Protein AF-A0A4Q6B6Y2-F1 (afdb_monomer_lite)

Secondary structure (DSSP, 8-state):
--------SEEEEEEETT----HHHHHTT-EEEES-HHHHHHHHHHHHTT-TTTEEEEEEEHHHHGGG-PPEE-GGGGGGTEEEESS-HHHHGGGSSEEEEHHHHHHHHHHTT----SS--TTTHHHHHHH-PPPPHHHHHHHHHHHGGG--

Foldseek 3Di:
DPDPLDDAQKWKAKDFPP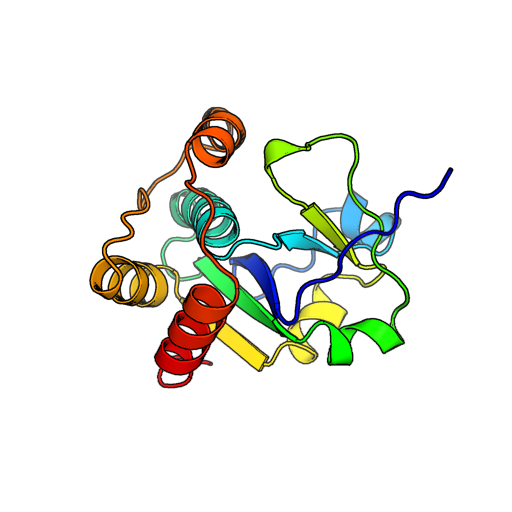CQDDPVCVVQFKDKTAPDHLLNLLSLLQRCVPVVFGIKMFMAGVVLLCVQPAWDQDPPQPLRNITIRNHTPVVVQVRTPAIAHSVVLQVLCVVVVHHHDNHHHPVCSSVVSNVDDDDDSVVVVVSVVVCNVGGD

pLDDT: mean 89.79, std 10.85, range [37.97, 98.19]

Radius of gyration: 14.31 Å; chains: 1; bounding box: 41×33×32 Å

Structure (mmCIF, N/CA/C/O backbone):
data_AF-A0A4Q6B6Y2-F1
#
_entry.id   AF-A0A4Q6B6Y2-F1
#
loop_
_atom_site.group_PDB
_atom_site.id
_atom_site.type_symbol
_atom_site.label_atom_id
_atom_site.label_alt_id
_atom_site.label_comp_id
_atom_site.label_asym_id
_atom_site.label_entity_id
_atom_site.label_seq_id
_atom_site.pdbx_PDB_ins_code
_atom_site.Cartn_x
_atom_site.Cartn_y
_atom_site.Cartn_z
_atom_site.occupancy
_atom_site.B_iso_or_equiv
_atom_site.auth_seq_id
_atom_site.auth_comp_id
_atom_site.auth_asym_id
_atom_site.auth_atom_id
_atom_site.pdbx_PDB_model_num
ATOM 1 N N . MET A 1 1 ? 27.689 -1.611 6.019 1.00 37.97 1 MET A N 1
ATOM 2 C CA . MET A 1 1 ? 26.883 -2.633 6.721 1.00 37.97 1 MET A CA 1
ATOM 3 C C . MET A 1 1 ? 25.461 -2.578 6.186 1.00 37.97 1 MET A C 1
ATOM 5 O O . MET A 1 1 ? 24.788 -1.565 6.364 1.00 37.97 1 MET A O 1
ATOM 9 N N . ALA A 1 2 ? 25.037 -3.598 5.441 1.00 41.78 2 ALA A N 1
ATOM 10 C CA . ALA A 1 2 ? 23.646 -3.734 5.028 1.00 41.78 2 ALA A CA 1
ATOM 11 C C . ALA A 1 2 ? 22.847 -4.134 6.274 1.00 41.78 2 ALA A C 1
ATOM 13 O O . ALA A 1 2 ? 22.882 -5.288 6.684 1.00 41.78 2 ALA A O 1
ATOM 14 N N . GLY A 1 3 ? 22.223 -3.161 6.943 1.00 47.94 3 GLY A N 1
ATOM 15 C CA . GLY A 1 3 ? 21.283 -3.467 8.019 1.00 47.94 3 GLY A CA 1
ATOM 16 C C . GLY A 1 3 ? 20.217 -4.407 7.466 1.00 47.94 3 GLY A C 1
ATOM 17 O O . GLY A 1 3 ? 19.695 -4.142 6.383 1.00 47.94 3 GLY A O 1
ATOM 18 N N . ASN A 1 4 ? 19.947 -5.510 8.167 1.00 58.72 4 ASN A N 1
ATOM 19 C CA . ASN A 1 4 ? 18.929 -6.480 7.773 1.00 58.72 4 ASN A CA 1
ATOM 20 C C . ASN A 1 4 ? 17.597 -5.751 7.571 1.00 58.72 4 ASN A C 1
ATOM 22 O O . ASN A 1 4 ? 16.929 -5.352 8.526 1.00 58.72 4 ASN A O 1
ATOM 26 N N . LEU A 1 5 ? 17.234 -5.529 6.310 1.00 71.06 5 LEU A N 1
ATOM 27 C CA . LEU A 1 5 ? 15.961 -4.943 5.938 1.00 71.06 5 LEU A CA 1
ATOM 28 C C . LEU A 1 5 ? 14.877 -5.946 6.337 1.00 71.06 5 LEU A C 1
ATOM 30 O O . LEU A 1 5 ? 14.704 -6.953 5.659 1.00 71.06 5 LEU A O 1
ATOM 34 N N . LYS A 1 6 ? 14.158 -5.692 7.438 1.00 81.88 6 LYS A N 1
ATOM 35 C CA . LYS A 1 6 ? 12.992 -6.510 7.796 1.00 81.88 6 LYS A CA 1
ATOM 36 C C . LYS A 1 6 ? 11.916 -6.297 6.726 1.00 81.88 6 LYS A C 1
ATOM 38 O O . LYS A 1 6 ? 11.412 -5.174 6.568 1.00 81.88 6 LYS A O 1
ATOM 43 N N . ILE A 1 7 ? 11.635 -7.355 5.970 1.00 87.69 7 ILE A N 1
ATOM 44 C CA . ILE A 1 7 ? 10.577 -7.417 4.960 1.00 87.69 7 ILE A CA 1
ATOM 45 C C . ILE A 1 7 ? 9.315 -7.936 5.673 1.00 87.69 7 ILE A C 1
ATOM 47 O O . ILE A 1 7 ? 9.394 -8.997 6.291 1.00 87.69 7 ILE A O 1
ATOM 51 N N . PRO A 1 8 ? 8.197 -7.187 5.673 1.00 91.50 8 PRO A N 1
ATOM 52 C CA . PRO A 1 8 ? 6.943 -7.636 6.286 1.00 91.50 8 PRO A CA 1
ATOM 53 C C . PRO A 1 8 ? 6.275 -8.744 5.456 1.00 91.50 8 PRO A C 1
ATOM 55 O O . PRO A 1 8 ? 6.645 -8.956 4.305 1.00 91.50 8 PRO A O 1
ATOM 58 N N . LYS A 1 9 ? 5.256 -9.416 6.007 1.00 95.00 9 LYS A N 1
ATOM 59 C CA . LYS A 1 9 ? 4.423 -10.385 5.266 1.00 95.00 9 LYS A CA 1
ATOM 60 C C . LYS A 1 9 ? 3.672 -9.726 4.102 1.00 95.00 9 LYS A C 1
ATOM 62 O O . LYS A 1 9 ? 3.674 -10.252 2.995 1.00 95.00 9 LYS A O 1
ATOM 67 N N . TYR A 1 10 ? 3.117 -8.536 4.339 1.00 96.00 10 TYR A N 1
ATOM 68 C CA . TYR A 1 10 ? 2.369 -7.762 3.350 1.00 96.00 10 TYR A CA 1
ATOM 69 C C . TYR A 1 10 ? 3.032 -6.419 3.049 1.00 96.00 10 TYR A C 1
ATOM 71 O O . TYR A 1 10 ? 3.592 -5.768 3.935 1.00 96.00 10 TYR A O 1
ATOM 79 N N . VAL A 1 11 ? 2.918 -5.983 1.799 1.00 95.75 11 VAL A N 1
ATOM 80 C CA . VAL A 1 11 ? 3.225 -4.618 1.359 1.00 95.75 11 VAL A CA 1
ATOM 81 C C . VAL A 1 11 ? 2.031 -4.026 0.628 1.00 95.75 11 VAL A C 1
ATOM 83 O O . VAL A 1 11 ? 1.205 -4.739 0.059 1.00 95.75 11 VAL A O 1
ATOM 86 N N . PHE A 1 12 ? 1.961 -2.700 0.642 1.00 96.62 12 PHE A N 1
ATOM 87 C CA . PHE A 1 12 ? 0.797 -1.956 0.187 1.00 96.62 12 PHE A CA 1
ATOM 88 C C . PHE A 1 12 ? 1.201 -0.877 -0.806 1.00 96.62 12 PHE A C 1
ATOM 90 O O . PHE A 1 12 ? 2.219 -0.207 -0.618 1.00 96.62 12 PHE A O 1
ATOM 97 N N . ARG A 1 13 ? 0.391 -0.637 -1.833 1.00 96.06 13 ARG A N 1
ATOM 98 C CA . ARG A 1 13 ? 0.609 0.487 -2.753 1.00 96.06 13 ARG A CA 1
ATOM 99 C C . ARG A 1 13 ? -0.677 1.264 -2.976 1.00 96.06 13 ARG A C 1
ATOM 101 O O . ARG A 1 13 ? -1.582 0.767 -3.634 1.00 96.06 13 ARG A O 1
ATOM 108 N N . GLY A 1 14 ? -0.712 2.498 -2.481 1.00 96.19 14 GLY A N 1
ATOM 109 C CA . GLY A 1 14 ? -1.767 3.457 -2.799 1.00 96.19 14 GLY A CA 1
ATOM 110 C C . GLY A 1 14 ? -1.524 4.124 -4.141 1.00 96.19 14 GLY A C 1
ATOM 111 O O . GLY A 1 14 ? -0.434 4.646 -4.379 1.00 96.19 14 GLY A O 1
ATOM 112 N N . THR A 1 15 ? -2.506 4.057 -5.032 1.00 96.12 15 THR A N 1
ATOM 113 C CA . THR A 1 15 ? -2.416 4.585 -6.400 1.00 96.12 15 THR A CA 1
ATOM 114 C C . THR A 1 15 ? -3.810 4.600 -7.045 1.00 96.12 15 THR A C 1
ATOM 116 O O . THR A 1 15 ? -4.811 4.582 -6.332 1.00 96.12 15 THR A O 1
ATOM 119 N N . THR A 1 16 ? -3.890 4.630 -8.375 1.00 96.69 16 THR A N 1
ATOM 120 C CA . THR A 1 16 ? -5.131 4.441 -9.133 1.00 96.69 16 THR A CA 1
ATOM 121 C C . THR A 1 16 ? -5.131 3.125 -9.905 1.00 96.69 16 THR A C 1
ATOM 123 O O . THR A 1 16 ? -4.072 2.567 -10.213 1.00 96.69 16 THR A O 1
ATOM 126 N N . ILE A 1 17 ? -6.319 2.635 -10.256 1.00 95.56 17 ILE A N 1
ATOM 127 C CA . ILE A 1 17 ? -6.481 1.499 -11.175 1.00 95.56 17 ILE A CA 1
ATOM 128 C C . ILE A 1 17 ? -5.761 1.798 -12.498 1.00 95.56 17 ILE A C 1
ATOM 130 O O . ILE A 1 17 ? -5.814 2.919 -13.002 1.00 95.56 17 ILE A O 1
ATOM 134 N N . GLY A 1 18 ? -5.051 0.803 -13.038 1.00 89.75 18 GLY A N 1
ATOM 135 C CA . GLY A 1 18 ? -4.371 0.906 -14.334 1.00 89.75 18 GLY A CA 1
ATOM 136 C C . GLY A 1 18 ? -3.153 1.838 -14.373 1.00 89.75 18 GLY A C 1
ATOM 137 O O . GLY A 1 18 ? -2.669 2.149 -15.456 1.00 89.75 18 GLY A O 1
ATOM 138 N N . TYR A 1 19 ? -2.638 2.312 -13.232 1.00 92.50 19 TYR A N 1
ATOM 139 C CA . TYR A 1 19 ? -1.482 3.211 -13.230 1.00 92.50 19 TYR A CA 1
ATOM 140 C C . TYR A 1 19 ? -0.183 2.507 -13.656 1.00 92.50 19 TYR A C 1
ATOM 142 O O . TYR A 1 19 ? 0.500 1.879 -12.857 1.00 92.50 19 TYR A O 1
ATOM 150 N N . GLU A 1 20 ? 0.230 2.700 -14.902 1.00 91.06 20 GLU A N 1
ATOM 151 C CA . GLU A 1 20 ? 1.423 2.073 -15.498 1.00 91.06 20 GLU A CA 1
ATOM 152 C C . GLU A 1 20 ? 2.766 2.484 -14.867 1.00 91.06 20 GLU A C 1
ATOM 154 O O . GLU A 1 20 ? 3.804 1.850 -15.073 1.00 91.06 20 GLU A O 1
ATOM 159 N N . GLY A 1 21 ? 2.775 3.562 -14.084 1.00 87.25 21 GLY A N 1
ATOM 160 C CA . GLY A 1 21 ? 3.994 4.140 -13.537 1.00 87.25 21 GLY A CA 1
ATOM 161 C C . GLY A 1 21 ? 4.475 5.384 -14.259 1.00 87.25 21 GLY A C 1
ATOM 162 O O . GLY A 1 21 ? 4.288 5.578 -15.457 1.00 87.25 21 GLY A O 1
ATOM 163 N N . GLY A 1 22 ? 5.168 6.235 -13.508 1.00 87.88 22 GLY A N 1
ATOM 164 C CA . GLY A 1 22 ? 5.832 7.403 -14.074 1.00 87.88 22 GLY A CA 1
ATOM 165 C C . GLY A 1 22 ? 7.060 7.003 -14.895 1.00 87.88 22 GLY A C 1
ATOM 166 O O . GLY A 1 22 ? 7.605 5.909 -14.737 1.00 87.88 22 GLY A O 1
ATOM 167 N N . ASN A 1 23 ? 7.568 7.926 -15.716 1.00 90.44 23 ASN A N 1
ATOM 168 C CA . ASN A 1 23 ? 8.748 7.685 -16.560 1.00 90.44 23 ASN A CA 1
ATOM 169 C C . ASN A 1 23 ? 9.946 7.126 -15.780 1.00 90.44 23 ASN A C 1
ATOM 171 O O . ASN A 1 23 ? 10.603 6.204 -16.249 1.00 90.44 23 ASN A O 1
ATOM 175 N N . THR A 1 24 ? 10.197 7.624 -14.568 1.00 88.06 24 THR A N 1
ATOM 176 C CA . THR A 1 24 ? 11.269 7.129 -13.693 1.00 88.06 24 THR A CA 1
ATOM 177 C C . THR A 1 24 ? 11.041 5.672 -13.275 1.00 88.06 24 THR A C 1
ATOM 179 O O . THR A 1 24 ? 11.958 4.864 -13.365 1.00 88.06 24 THR A O 1
ATOM 182 N N . GLN A 1 25 ? 9.820 5.306 -12.878 1.00 89.00 25 GLN A N 1
ATOM 183 C CA . GLN A 1 25 ? 9.477 3.935 -12.470 1.00 89.00 25 GLN A CA 1
ATOM 184 C C . GLN A 1 25 ? 9.632 2.946 -13.623 1.00 89.00 25 GLN A C 1
ATOM 186 O O . GLN A 1 25 ? 10.214 1.880 -13.438 1.00 89.00 25 GLN A O 1
ATOM 191 N N . ARG A 1 26 ? 9.188 3.330 -14.825 1.00 89.62 26 ARG A N 1
ATOM 192 C CA . ARG A 1 26 ? 9.350 2.512 -16.034 1.00 89.62 26 ARG A CA 1
ATOM 193 C C . ARG A 1 26 ? 10.815 2.402 -16.459 1.00 89.62 26 ARG A C 1
ATOM 195 O O . ARG A 1 26 ? 11.294 1.302 -16.717 1.00 89.62 26 ARG A O 1
ATOM 202 N N . LYS A 1 27 ? 11.558 3.515 -16.452 1.00 90.75 27 LYS A N 1
ATOM 203 C CA . LYS A 1 27 ? 12.984 3.556 -16.822 1.00 90.75 27 LYS A CA 1
ATOM 204 C C . LYS A 1 27 ? 13.852 2.701 -15.899 1.00 90.75 27 LYS A C 1
ATOM 206 O O . LYS A 1 27 ? 14.712 1.971 -16.379 1.00 90.75 27 LYS A O 1
ATOM 211 N N . TYR A 1 28 ? 13.635 2.800 -14.590 1.00 89.38 28 TYR A N 1
ATOM 212 C CA . TYR A 1 28 ? 14.429 2.093 -13.580 1.00 89.38 28 TYR A CA 1
ATOM 213 C C . TYR A 1 28 ? 13.781 0.791 -13.098 1.00 89.38 28 TYR A C 1
ATOM 215 O O . TYR A 1 28 ? 14.295 0.172 -12.173 1.00 89.38 28 TYR A O 1
ATOM 223 N N . LYS A 1 29 ? 12.675 0.377 -13.727 1.00 92.31 29 LYS A N 1
ATOM 224 C CA . LYS A 1 29 ? 11.946 -0.868 -13.457 1.00 92.31 29 LYS A CA 1
ATOM 225 C C . LYS A 1 29 ? 11.691 -1.105 -11.970 1.00 92.31 29 LYS A C 1
ATOM 227 O O . LYS A 1 29 ? 12.097 -2.126 -11.424 1.00 92.31 29 LYS A O 1
ATOM 232 N N . TYR A 1 30 ? 11.038 -0.147 -11.314 1.00 92.56 30 TYR A N 1
ATOM 233 C CA . TYR A 1 30 ? 10.712 -0.287 -9.897 1.00 92.56 30 TYR A CA 1
ATOM 234 C C . TYR A 1 30 ? 9.298 0.154 -9.534 1.00 92.56 30 TYR A C 1
ATOM 236 O O . TYR A 1 30 ? 8.697 1.032 -10.160 1.00 92.56 30 TYR A O 1
ATOM 244 N N . THR A 1 31 ? 8.814 -0.430 -8.442 1.00 94.06 31 THR A N 1
ATOM 245 C CA . THR A 1 31 ? 7.514 -0.167 -7.839 1.00 94.06 31 THR A CA 1
ATOM 246 C C . THR A 1 31 ? 7.698 0.187 -6.366 1.00 94.06 31 THR A C 1
ATOM 248 O O . THR A 1 31 ? 8.124 -0.669 -5.587 1.00 94.06 31 THR A O 1
ATOM 251 N N . PRO A 1 32 ? 7.380 1.429 -5.955 1.00 92.94 32 PRO A N 1
ATOM 252 C CA . PRO A 1 32 ? 7.361 1.793 -4.549 1.00 92.94 32 PRO A CA 1
ATOM 253 C C . PRO A 1 32 ? 6.131 1.197 -3.864 1.00 92.94 32 PRO A C 1
ATOM 255 O O . PRO A 1 32 ? 5.015 1.233 -4.388 1.00 92.94 32 PRO A O 1
ATOM 258 N N . THR A 1 33 ? 6.352 0.667 -2.671 1.00 94.19 33 THR A N 1
ATOM 259 C CA . THR A 1 33 ? 5.324 0.126 -1.782 1.00 94.19 33 THR A CA 1
ATOM 260 C C . THR A 1 33 ? 5.594 0.611 -0.369 1.00 94.19 33 THR A C 1
ATOM 262 O O . THR A 1 33 ? 6.737 0.890 -0.022 1.00 94.19 33 THR A O 1
ATOM 265 N N . SER A 1 34 ? 4.570 0.694 0.466 1.00 93.56 34 SER A N 1
ATOM 266 C CA . SER A 1 34 ? 4.716 0.935 1.894 1.00 93.56 34 SER A CA 1
ATOM 267 C C . SER A 1 34 ? 4.590 -0.371 2.669 1.00 93.56 34 SER A C 1
ATOM 269 O O . SER A 1 34 ? 3.809 -1.254 2.314 1.00 93.56 34 SER A O 1
ATOM 271 N N . LYS A 1 35 ? 5.312 -0.462 3.785 1.00 91.56 35 LYS A N 1
ATOM 272 C CA . LYS A 1 35 ? 5.097 -1.502 4.802 1.00 91.56 35 LYS A CA 1
ATOM 273 C C . LYS A 1 35 ? 3.829 -1.268 5.631 1.00 91.56 35 LYS A C 1
ATOM 275 O O . LYS A 1 35 ? 3.467 -2.120 6.433 1.00 91.56 35 LYS A O 1
ATOM 280 N N . HIS A 1 36 ? 3.186 -0.107 5.480 1.00 92.25 36 HIS A N 1
ATOM 281 C CA . HIS A 1 36 ? 2.105 0.337 6.349 1.00 92.25 36 HIS A CA 1
ATOM 282 C C . HIS A 1 36 ? 0.853 0.701 5.548 1.00 92.25 36 HIS A C 1
ATOM 284 O O . HIS A 1 36 ? 0.858 1.651 4.761 1.00 92.25 36 HIS A O 1
ATOM 290 N N . ILE A 1 37 ? -0.252 0.001 5.808 1.00 95.38 37 ILE A N 1
ATOM 291 C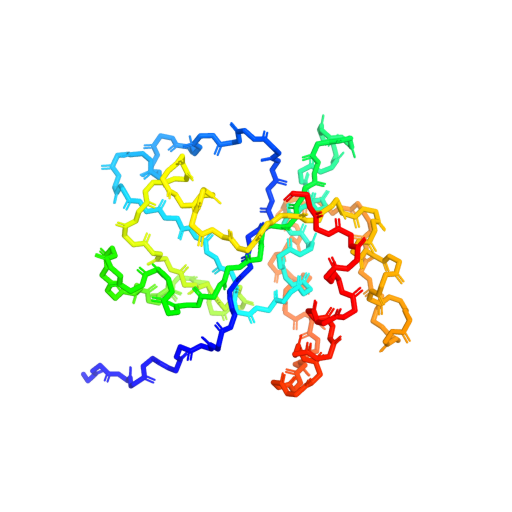 CA . ILE A 1 37 ? -1.497 0.170 5.048 1.00 95.38 37 ILE A CA 1
ATOM 292 C C . ILE A 1 37 ? -2.065 1.594 5.131 1.00 95.38 37 ILE A C 1
ATOM 294 O O . ILE A 1 37 ? -2.470 2.148 4.117 1.00 95.38 37 ILE A O 1
ATOM 298 N N . VAL A 1 38 ? -1.990 2.250 6.296 1.00 95.56 38 VAL A N 1
ATOM 299 C CA . VAL A 1 38 ? -2.415 3.660 6.440 1.00 95.56 38 VAL A CA 1
ATOM 300 C C . VAL A 1 38 ? -1.595 4.605 5.565 1.00 95.56 38 VAL A C 1
ATOM 302 O O . VAL A 1 38 ? -2.144 5.534 4.986 1.00 95.56 38 VAL A O 1
ATOM 305 N N . LYS A 1 39 ? -0.284 4.375 5.426 1.00 94.19 39 LYS A N 1
ATOM 306 C CA . LYS A 1 39 ? 0.557 5.235 4.585 1.00 94.19 39 LYS A CA 1
ATOM 307 C C . LYS A 1 39 ? 0.196 5.041 3.122 1.00 94.19 39 LYS A C 1
ATOM 309 O O . LYS A 1 39 ? 0.024 6.022 2.413 1.00 94.19 39 LYS A O 1
ATOM 314 N N . ALA A 1 40 ? -0.018 3.796 2.695 1.00 95.50 40 ALA A N 1
ATOM 315 C CA . ALA A 1 40 ? -0.573 3.521 1.375 1.00 95.50 40 ALA A CA 1
ATOM 316 C C . ALA A 1 40 ? -1.947 4.189 1.172 1.00 95.50 40 ALA A C 1
ATOM 318 O O . ALA A 1 40 ? -2.167 4.787 0.124 1.00 95.50 40 ALA A O 1
ATOM 319 N N . ALA A 1 41 ? -2.829 4.189 2.175 1.00 96.38 41 ALA A N 1
ATOM 320 C CA . ALA A 1 41 ? -4.107 4.897 2.103 1.00 96.38 41 ALA A CA 1
ATOM 321 C C . ALA A 1 41 ? -3.929 6.412 1.887 1.00 96.38 41 ALA A C 1
ATOM 323 O O . ALA A 1 41 ? -4.640 6.979 1.065 1.00 96.38 41 ALA A O 1
ATOM 324 N N . LEU A 1 42 ? -2.939 7.053 2.524 1.00 95.25 42 LEU A N 1
ATOM 325 C CA . LEU A 1 42 ? -2.619 8.470 2.280 1.00 95.25 42 LEU A CA 1
ATOM 326 C C . LEU A 1 42 ? -2.204 8.728 0.820 1.00 95.25 42 LEU A C 1
ATOM 328 O O . LEU A 1 42 ? -2.644 9.706 0.222 1.00 95.25 42 LEU A O 1
ATOM 332 N N . PHE A 1 43 ? -1.403 7.842 0.217 1.00 93.94 43 PHE A N 1
ATOM 333 C CA . PHE A 1 43 ? -1.044 7.949 -1.207 1.00 93.94 43 PHE A CA 1
ATOM 334 C C . PHE A 1 43 ? -2.247 7.747 -2.138 1.00 93.94 43 PHE A C 1
ATOM 336 O O . PHE A 1 43 ? -2.364 8.428 -3.157 1.00 93.94 43 PHE A O 1
ATOM 343 N N . ALA A 1 44 ? -3.163 6.839 -1.794 1.00 95.88 44 ALA A N 1
ATOM 344 C CA . ALA A 1 44 ? -4.417 6.678 -2.528 1.00 95.88 44 ALA A CA 1
ATOM 345 C C . ALA A 1 44 ? -5.347 7.898 -2.357 1.00 95.88 44 ALA A C 1
ATOM 347 O O . ALA A 1 44 ? -6.018 8.289 -3.313 1.00 95.88 44 ALA A O 1
ATOM 348 N N . ALA A 1 45 ? -5.357 8.531 -1.180 1.00 95.31 45 ALA A N 1
ATOM 349 C CA . ALA A 1 45 ? -6.111 9.755 -0.908 1.00 95.31 45 ALA A CA 1
ATOM 350 C C . ALA A 1 45 ? -5.589 10.952 -1.717 1.00 95.31 45 ALA A C 1
ATOM 352 O O . ALA A 1 45 ? -6.388 11.698 -2.276 1.00 95.31 45 ALA A O 1
ATOM 353 N N . ASP A 1 46 ? -4.270 11.085 -1.886 1.00 94.38 46 ASP A N 1
ATOM 354 C CA . ASP A 1 46 ? -3.690 12.079 -2.806 1.00 94.38 46 ASP A CA 1
ATOM 355 C C . ASP A 1 46 ? -4.166 11.864 -4.252 1.00 94.38 46 ASP A C 1
ATOM 357 O O . ASP A 1 46 ? -4.571 12.804 -4.940 1.00 94.38 46 ASP A O 1
ATOM 361 N N . CYS A 1 47 ? -4.224 10.604 -4.695 1.00 93.38 47 CYS A N 1
ATOM 362 C CA . CYS A 1 47 ? -4.767 10.262 -6.009 1.00 93.38 47 CYS A CA 1
ATOM 363 C C . CYS A 1 47 ? -6.268 10.586 -6.130 1.00 93.38 47 CYS A C 1
ATOM 365 O O . CYS A 1 47 ? -6.731 10.933 -7.221 1.00 93.38 47 CYS A O 1
ATOM 367 N N . ALA A 1 48 ? -7.022 10.506 -5.026 1.00 94.00 48 ALA A N 1
ATOM 368 C CA . ALA A 1 48 ? -8.476 10.681 -5.020 1.00 94.00 48 ALA A CA 1
ATOM 369 C C . ALA A 1 48 ? -8.893 12.118 -5.349 1.00 94.00 48 ALA A C 1
ATOM 371 O O . ALA A 1 48 ? -9.973 12.320 -5.899 1.00 94.00 48 ALA A O 1
ATOM 372 N N . ASN A 1 49 ? -8.012 13.099 -5.118 1.00 90.31 49 ASN A N 1
ATOM 373 C CA . ASN A 1 49 ? -8.239 14.486 -5.530 1.00 90.31 49 ASN A CA 1
ATOM 374 C C . ASN A 1 49 ? -8.448 14.623 -7.047 1.00 90.31 49 ASN A C 1
ATOM 376 O O . ASN A 1 49 ? -9.171 15.509 -7.496 1.00 90.31 49 ASN A O 1
ATOM 380 N N . LYS A 1 50 ? -7.799 13.760 -7.842 1.00 90.62 50 LYS A N 1
ATOM 381 C CA . LYS A 1 50 ? -7.883 13.775 -9.310 1.00 90.62 50 LYS A CA 1
ATOM 382 C C . LYS A 1 50 ? -8.743 12.642 -9.867 1.00 90.62 50 LYS A C 1
ATOM 384 O O . LYS A 1 50 ? -9.402 12.829 -10.886 1.00 90.62 50 LYS A O 1
ATOM 389 N N . TYR A 1 51 ? -8.738 11.481 -9.215 1.00 92.94 51 TYR A N 1
ATOM 390 C CA . TYR A 1 51 ? -9.401 10.265 -9.689 1.00 92.94 51 TYR A CA 1
ATOM 391 C C . TYR A 1 51 ? -10.226 9.604 -8.569 1.00 92.94 51 TYR A C 1
ATOM 393 O O . TYR A 1 51 ? -9.909 8.498 -8.127 1.00 92.94 51 TYR A O 1
ATOM 401 N N . PRO A 1 52 ? -11.304 10.255 -8.101 1.00 88.12 52 PRO A N 1
ATOM 402 C CA . PRO A 1 52 ? -12.008 9.880 -6.870 1.00 88.12 52 PRO A CA 1
ATOM 403 C C . PRO A 1 52 ? -12.588 8.458 -6.884 1.00 88.12 52 PRO A C 1
ATOM 405 O O . PRO A 1 52 ? -12.674 7.817 -5.842 1.00 88.12 52 PRO A O 1
ATOM 408 N N . THR A 1 53 ? -12.958 7.941 -8.058 1.00 91.19 53 THR A N 1
ATOM 409 C CA . THR A 1 53 ? -13.543 6.599 -8.228 1.00 91.19 53 THR A CA 1
ATOM 410 C C . THR A 1 53 ? -12.521 5.526 -8.598 1.00 91.19 53 THR A C 1
ATOM 412 O O . THR A 1 53 ? -12.878 4.356 -8.693 1.00 91.19 53 THR A O 1
ATOM 415 N N . GLN A 1 54 ? -11.257 5.900 -8.819 1.00 95.19 54 GLN A N 1
ATOM 416 C CA . GLN A 1 54 ? -10.208 4.972 -9.253 1.00 95.19 54 GLN A CA 1
ATOM 417 C C . GLN A 1 54 ? -9.098 4.804 -8.216 1.00 95.19 54 GLN A C 1
ATOM 419 O O . GLN A 1 54 ? -8.210 3.982 -8.427 1.00 95.19 54 GLN A O 1
ATOM 424 N N . SER A 1 55 ? -9.121 5.565 -7.119 1.00 96.56 55 SER A N 1
ATOM 425 C CA . SER A 1 55 ? -8.146 5.442 -6.037 1.00 96.56 55 SER A CA 1
ATOM 426 C C . SER A 1 55 ? -8.285 4.125 -5.290 1.00 96.56 55 SER A C 1
ATOM 428 O O . SER A 1 55 ? -9.338 3.808 -4.731 1.00 96.56 55 SER A O 1
ATOM 430 N N . VAL A 1 56 ? -7.184 3.386 -5.244 1.00 97.88 56 VAL A N 1
ATOM 431 C CA . VAL A 1 56 ? -7.113 2.033 -4.700 1.00 97.88 56 VAL A CA 1
ATOM 432 C C . VAL A 1 56 ? -5.842 1.831 -3.890 1.00 97.88 56 VAL A C 1
ATOM 434 O O . VAL A 1 56 ? -4.839 2.532 -4.065 1.00 97.88 56 VAL A O 1
ATOM 437 N N . VAL A 1 57 ? -5.872 0.823 -3.026 1.00 98.12 57 VAL A N 1
ATOM 438 C CA . VAL A 1 57 ? -4.680 0.265 -2.393 1.00 98.12 57 VAL A CA 1
ATOM 439 C C . VAL A 1 57 ? -4.535 -1.185 -2.831 1.00 98.12 57 VAL A C 1
ATOM 441 O O . VAL A 1 57 ? -5.388 -2.016 -2.533 1.00 98.12 57 VAL A O 1
ATOM 444 N N . TYR A 1 58 ? -3.438 -1.482 -3.526 1.00 98.19 58 TYR A N 1
ATOM 445 C CA . TYR A 1 58 ? -3.043 -2.855 -3.833 1.00 98.19 58 TYR A CA 1
ATOM 446 C C . TYR A 1 58 ? -2.425 -3.504 -2.598 1.00 98.19 58 TYR A C 1
ATOM 448 O O . TYR A 1 58 ? -1.618 -2.866 -1.908 1.00 98.19 58 TYR A O 1
ATOM 456 N N . ILE A 1 59 ? -2.785 -4.764 -2.356 1.00 97.81 59 ILE A N 1
ATOM 457 C CA . ILE A 1 59 ? -2.311 -5.577 -1.232 1.00 97.81 59 ILE A CA 1
ATOM 458 C C . ILE A 1 59 ? -1.564 -6.774 -1.799 1.00 97.81 59 ILE A C 1
ATOM 460 O O . ILE A 1 59 ? -2.127 -7.552 -2.567 1.00 97.81 59 ILE 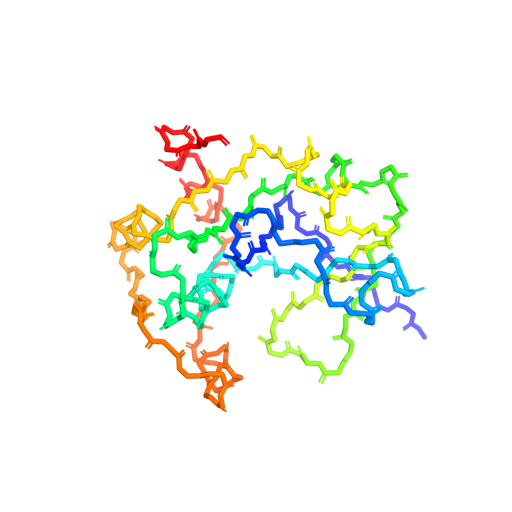A O 1
ATOM 464 N N . CYS A 1 60 ? -0.295 -6.925 -1.438 1.00 96.81 60 CYS A N 1
ATOM 465 C CA . CYS A 1 60 ? 0.555 -7.954 -2.027 1.00 96.81 60 CYS A CA 1
ATOM 466 C C . CYS A 1 60 ? 1.323 -8.675 -0.921 1.00 96.81 60 CYS A C 1
ATOM 468 O O . CYS A 1 60 ? 1.886 -8.041 -0.020 1.00 96.81 60 CYS A O 1
ATOM 470 N N . GLU A 1 61 ? 1.358 -10.001 -0.996 1.00 96.19 61 GLU A N 1
ATOM 471 C CA . GLU A 1 61 ? 2.250 -10.803 -0.168 1.00 96.19 61 GLU A CA 1
ATOM 472 C C . GLU A 1 61 ? 3.680 -10.615 -0.649 1.00 96.19 61 GLU A C 1
ATOM 474 O O . GLU A 1 61 ? 3.984 -10.714 -1.835 1.00 96.19 61 GLU A O 1
ATOM 479 N N . THR A 1 62 ? 4.606 -10.362 0.265 1.00 94.88 62 THR A N 1
ATOM 480 C CA . THR A 1 62 ? 6.003 -10.165 -0.136 1.00 94.88 62 THR A CA 1
ATOM 481 C C . THR A 1 62 ? 6.619 -11.429 -0.718 1.00 94.88 62 THR A C 1
ATOM 483 O O . THR A 1 62 ? 7.514 -11.323 -1.554 1.00 94.88 62 THR A O 1
ATOM 486 N N . ALA A 1 63 ? 6.108 -12.605 -0.337 1.00 94.38 63 ALA A N 1
ATOM 487 C CA . ALA A 1 63 ? 6.505 -13.897 -0.881 1.00 94.38 63 ALA A CA 1
ATOM 488 C C . ALA A 1 63 ? 6.311 -13.976 -2.407 1.00 94.38 63 ALA A C 1
ATOM 490 O O . ALA A 1 63 ? 7.238 -14.402 -3.100 1.00 94.38 63 ALA A O 1
ATOM 491 N N . THR A 1 64 ? 5.182 -13.493 -2.945 1.00 93.69 64 THR A N 1
ATOM 492 C CA . THR A 1 64 ? 4.895 -13.534 -4.395 1.00 93.69 64 THR A CA 1
ATOM 493 C C . THR A 1 64 ? 5.812 -12.604 -5.188 1.00 93.69 64 THR A C 1
ATOM 495 O O . THR A 1 64 ? 6.158 -12.883 -6.335 1.00 93.69 64 THR A O 1
ATOM 498 N N . LEU A 1 65 ? 6.280 -11.530 -4.551 1.00 93.25 65 LEU A N 1
ATOM 499 C CA . LEU A 1 65 ? 7.144 -10.525 -5.164 1.00 93.25 65 LEU A CA 1
ATOM 500 C C . LEU A 1 65 ? 8.630 -10.908 -5.162 1.00 93.25 65 LEU A C 1
ATOM 502 O O . LEU A 1 65 ? 9.419 -10.307 -5.894 1.00 93.25 65 LEU A O 1
ATOM 506 N N . THR A 1 66 ? 9.037 -11.900 -4.361 1.00 88.69 66 THR A N 1
ATOM 507 C CA . THR A 1 66 ? 10.450 -12.313 -4.263 1.00 88.69 66 THR A CA 1
ATOM 508 C C . THR A 1 66 ? 11.031 -12.827 -5.580 1.00 88.69 66 THR A C 1
ATOM 510 O O . THR A 1 66 ? 12.240 -12.711 -5.786 1.00 88.69 66 THR A O 1
ATOM 513 N N . SER A 1 67 ? 10.184 -13.321 -6.488 1.00 90.81 67 SER A N 1
ATOM 514 C CA . SER A 1 67 ? 10.558 -13.764 -7.837 1.00 90.81 67 SER A CA 1
ATOM 515 C C . SER A 1 67 ? 11.165 -12.643 -8.692 1.00 90.81 67 SER A C 1
ATOM 517 O O . SER A 1 67 ? 12.022 -12.910 -9.533 1.00 90.81 67 SER A O 1
ATOM 519 N N . PHE A 1 68 ? 10.794 -11.384 -8.438 1.00 92.38 68 PHE A N 1
ATOM 520 C CA . PHE A 1 68 ? 11.364 -10.214 -9.112 1.00 92.38 68 PHE A CA 1
ATOM 521 C C . PHE A 1 68 ? 12.707 -9.774 -8.515 1.00 92.38 68 PHE A C 1
ATOM 523 O O . PHE A 1 68 ? 13.467 -9.049 -9.155 1.00 92.38 68 PHE A O 1
ATOM 530 N N . GLY A 1 69 ? 13.021 -10.212 -7.295 1.00 91.56 69 GLY A N 1
ATOM 531 C CA . GLY A 1 69 ? 14.241 -9.872 -6.572 1.00 91.56 69 GLY A CA 1
ATOM 532 C C . GLY A 1 69 ? 13.975 -9.227 -5.214 1.00 91.56 69 GLY A C 1
ATOM 533 O O . GLY A 1 69 ? 12.840 -9.021 -4.786 1.00 91.56 69 GLY A O 1
ATOM 534 N N . LYS A 1 70 ? 15.057 -8.904 -4.496 1.00 89.94 70 LYS A N 1
ATOM 535 C CA . LYS A 1 70 ? 14.956 -8.270 -3.175 1.00 89.94 70 LYS A CA 1
ATOM 536 C C . LYS A 1 70 ? 14.567 -6.796 -3.322 1.00 89.94 70 LYS A C 1
ATOM 538 O O . LYS A 1 70 ? 15.176 -6.100 -4.138 1.00 89.94 70 LYS A O 1
ATOM 543 N N . PRO A 1 71 ? 13.627 -6.288 -2.508 1.00 90.81 71 PRO A N 1
ATOM 544 C CA . PRO A 1 71 ? 13.323 -4.872 -2.514 1.00 90.81 71 PRO A CA 1
ATOM 545 C C . PRO A 1 71 ? 14.526 -4.089 -1.994 1.00 90.81 71 PRO A C 1
ATOM 547 O O . PRO A 1 71 ? 15.232 -4.516 -1.074 1.00 90.81 71 PRO A O 1
ATOM 550 N N . SER A 1 72 ? 14.727 -2.903 -2.551 1.00 87.31 72 SER A N 1
ATOM 551 C CA . SER A 1 72 ? 15.623 -1.917 -1.961 1.00 87.31 72 SER A CA 1
ATOM 552 C C . SER A 1 72 ? 14.834 -1.052 -0.979 1.00 87.31 72 SER A C 1
ATOM 554 O O . SER A 1 72 ? 13.696 -0.659 -1.236 1.00 87.31 72 SER A O 1
ATOM 556 N N . GLY A 1 73 ? 15.409 -0.780 0.192 1.00 76.75 73 GLY A N 1
ATOM 557 C CA . GLY A 1 73 ? 14.839 0.215 1.095 1.00 76.75 73 GLY A CA 1
ATOM 558 C C . GLY A 1 73 ? 15.130 1.605 0.544 1.00 76.75 73 GLY A C 1
ATOM 559 O O . GLY A 1 73 ? 16.296 1.918 0.281 1.00 76.75 73 GLY A O 1
ATOM 560 N N . ASN A 1 74 ? 14.112 2.451 0.399 1.00 65.25 74 ASN A N 1
ATOM 561 C CA . ASN A 1 74 ? 14.366 3.821 -0.021 1.00 65.25 74 ASN A CA 1
ATOM 562 C C . ASN A 1 74 ? 14.897 4.628 1.174 1.00 65.25 74 ASN A C 1
ATOM 564 O O . ASN A 1 74 ? 14.158 5.013 2.082 1.00 65.25 74 ASN A O 1
ATOM 568 N N . ARG A 1 75 ? 16.215 4.864 1.205 1.00 48.03 75 ARG A N 1
ATOM 569 C CA . ARG A 1 75 ? 16.869 5.660 2.261 1.00 48.03 75 ARG A CA 1
ATOM 570 C C . ARG A 1 75 ? 16.420 7.125 2.261 1.00 48.03 75 ARG A C 1
ATOM 572 O O . ARG A 1 75 ? 16.564 7.783 3.288 1.00 48.03 75 ARG A O 1
ATOM 579 N N . LEU A 1 76 ? 15.883 7.629 1.145 1.00 45.78 76 LEU A N 1
ATOM 580 C CA . LEU A 1 76 ? 15.581 9.052 0.969 1.00 45.78 76 LEU A CA 1
ATOM 581 C C . LEU A 1 76 ? 14.337 9.516 1.737 1.00 45.78 76 LEU A C 1
ATOM 583 O O . LEU A 1 76 ? 14.225 10.703 2.030 1.00 45.78 76 LEU A O 1
ATOM 587 N N . LYS A 1 77 ? 13.429 8.609 2.123 1.00 62.28 77 LYS A N 1
ATOM 588 C CA . LYS A 1 77 ? 12.218 8.972 2.870 1.00 62.28 77 LYS A CA 1
ATOM 589 C C . LYS A 1 77 ? 11.883 7.954 3.954 1.00 62.28 77 LYS A C 1
ATOM 591 O O . LYS A 1 77 ? 10.911 7.209 3.878 1.00 62.28 77 LYS A O 1
ATOM 596 N N . LYS A 1 78 ? 12.687 7.980 5.022 1.00 65.94 78 LYS A N 1
ATOM 597 C CA . LYS A 1 78 ? 12.529 7.168 6.247 1.00 65.94 78 LYS A CA 1
ATOM 598 C C . LYS A 1 78 ? 11.078 7.086 6.752 1.00 65.94 78 LYS A C 1
ATOM 600 O O . LYS A 1 78 ? 10.675 6.055 7.277 1.00 65.94 78 LYS A O 1
ATOM 605 N N . TYR A 1 79 ? 10.306 8.159 6.590 1.00 70.06 79 TYR A N 1
ATOM 606 C CA . TYR A 1 79 ? 8.939 8.268 7.100 1.00 70.06 79 TYR A CA 1
ATOM 607 C C . TYR A 1 79 ? 7.894 7.525 6.271 1.00 70.06 79 TYR A C 1
ATOM 609 O O . TYR A 1 79 ? 6.857 7.167 6.814 1.00 70.06 79 TYR A O 1
ATOM 617 N N . GLU A 1 80 ? 8.148 7.247 4.995 1.00 72.12 80 GLU A N 1
ATOM 618 C CA . GLU A 1 80 ? 7.187 6.541 4.133 1.00 72.12 80 GLU A CA 1
ATOM 619 C C . GLU A 1 80 ? 7.260 5.014 4.326 1.00 72.12 80 GLU A C 1
ATOM 621 O O . GLU A 1 80 ? 6.360 4.285 3.905 1.00 72.12 80 GLU A O 1
ATOM 626 N N . GLU A 1 81 ? 8.304 4.536 5.024 1.00 81.56 81 GLU A N 1
ATOM 627 C CA . GLU A 1 81 ? 8.612 3.110 5.197 1.00 81.56 81 GLU A CA 1
ATOM 628 C C . GLU A 1 81 ? 8.584 2.368 3.855 1.00 81.56 81 GLU A C 1
ATOM 630 O O . GLU A 1 81 ? 8.048 1.267 3.736 1.00 81.56 81 GLU A O 1
ATOM 635 N N . GLU A 1 82 ? 9.144 3.016 2.832 1.00 88.00 82 GLU A N 1
ATOM 636 C CA . GLU A 1 82 ? 9.051 2.558 1.457 1.00 88.00 82 GLU A CA 1
ATOM 637 C C . GLU A 1 82 ? 9.988 1.370 1.186 1.00 88.00 82 GLU A C 1
ATOM 639 O O . GLU A 1 82 ? 11.177 1.375 1.535 1.00 88.00 82 GLU A O 1
ATOM 644 N N . LEU A 1 83 ? 9.441 0.360 0.515 1.00 91.25 83 LEU A N 1
ATOM 645 C CA . LEU A 1 83 ? 10.162 -0.708 -0.160 1.00 91.25 83 LEU A CA 1
ATOM 646 C C . LEU A 1 83 ? 9.982 -0.547 -1.669 1.00 91.25 83 LEU A C 1
ATOM 648 O O . LEU A 1 83 ? 8.858 -0.599 -2.173 1.00 91.25 83 LEU A O 1
ATOM 652 N N . ALA A 1 84 ? 11.089 -0.376 -2.386 1.00 91.75 84 ALA A N 1
ATOM 653 C CA . ALA A 1 84 ? 11.113 -0.313 -3.839 1.00 91.75 84 ALA A CA 1
ATOM 654 C C . ALA A 1 84 ? 11.421 -1.703 -4.408 1.00 91.75 84 ALA A C 1
ATOM 656 O O . ALA A 1 84 ? 12.554 -2.189 -4.318 1.00 91.75 84 ALA A O 1
ATOM 657 N N . TRP A 1 85 ? 10.402 -2.339 -4.980 1.00 93.62 85 TRP A N 1
ATOM 658 C CA . TRP A 1 85 ? 10.513 -3.643 -5.628 1.00 93.62 85 TRP A CA 1
ATOM 659 C C . TRP A 1 85 ? 11.031 -3.495 -7.060 1.00 93.62 85 TRP A C 1
ATOM 661 O O . TRP A 1 85 ? 10.567 -2.587 -7.750 1.00 93.62 85 TRP A O 1
ATOM 671 N N . PRO A 1 86 ? 11.946 -4.362 -7.529 1.00 94.50 86 PRO A N 1
ATOM 672 C CA . PRO A 1 86 ? 12.534 -4.311 -8.875 1.00 94.50 86 PRO A CA 1
ATOM 673 C C . PRO A 1 86 ? 11.580 -4.848 -9.964 1.00 94.50 86 PRO A C 1
ATOM 675 O O . PRO A 1 86 ? 11.912 -5.750 -10.727 1.00 94.50 86 PRO A O 1
ATOM 678 N N . VAL A 1 87 ? 10.364 -4.310 -10.013 1.00 94.56 87 VAL A N 1
ATOM 679 C CA . VAL A 1 87 ? 9.306 -4.685 -10.956 1.00 94.56 87 VAL A CA 1
ATOM 680 C C . VAL A 1 87 ? 8.519 -3.441 -11.358 1.00 94.56 87 VAL A C 1
ATOM 682 O O . VAL A 1 87 ? 8.262 -2.560 -10.532 1.00 94.56 87 VAL A O 1
ATOM 685 N N . VAL A 1 88 ? 8.150 -3.328 -12.634 1.00 94.19 88 VAL A N 1
ATOM 686 C CA . VAL A 1 88 ? 7.314 -2.209 -13.102 1.00 94.19 88 VAL A CA 1
ATOM 687 C C . VAL A 1 88 ? 5.870 -2.364 -12.613 1.00 94.19 88 VAL A C 1
ATOM 689 O O . VAL A 1 88 ? 5.431 -3.490 -12.390 1.00 94.19 88 VAL A O 1
ATOM 692 N N . PRO A 1 89 ? 5.110 -1.266 -12.458 1.00 94.25 89 PRO A N 1
ATOM 693 C CA . PRO A 1 89 ? 3.756 -1.330 -11.904 1.00 94.25 89 PRO A CA 1
ATOM 694 C C . PRO A 1 89 ? 2.827 -2.305 -12.643 1.00 94.25 89 PRO A C 1
ATOM 696 O O . PRO A 1 89 ? 2.173 -3.118 -12.000 1.00 94.25 89 PRO A O 1
ATOM 699 N N . GLU A 1 90 ? 2.859 -2.316 -13.977 1.00 92.38 90 GLU A N 1
ATOM 700 C CA . GLU A 1 90 ? 2.071 -3.235 -14.818 1.00 92.38 90 GLU A CA 1
ATOM 701 C C . GLU A 1 90 ? 2.311 -4.720 -14.504 1.00 92.38 90 GLU A C 1
ATOM 703 O O . GLU A 1 90 ? 1.391 -5.526 -14.572 1.00 92.38 90 GLU A O 1
ATOM 708 N N . GLN A 1 91 ? 3.540 -5.083 -14.130 1.00 93.38 91 GLN A N 1
ATOM 709 C CA . GLN A 1 91 ? 3.900 -6.448 -13.734 1.00 93.38 91 GLN A CA 1
ATOM 710 C C . GLN A 1 91 ? 3.671 -6.695 -12.241 1.00 93.38 91 GLN A C 1
ATOM 712 O O . GLN A 1 91 ? 3.490 -7.834 -11.822 1.00 93.38 91 GLN A O 1
ATOM 717 N N . PHE A 1 92 ? 3.679 -5.642 -11.427 1.00 95.50 92 PHE A N 1
ATOM 718 C CA . PHE A 1 92 ? 3.457 -5.728 -9.991 1.00 95.50 92 PHE A CA 1
ATOM 719 C C . PHE A 1 92 ? 2.003 -6.082 -9.666 1.00 95.50 92 PHE A C 1
ATOM 721 O O . PHE A 1 92 ? 1.767 -7.003 -8.890 1.00 95.50 92 PHE A O 1
ATOM 728 N N . TYR A 1 93 ? 1.032 -5.382 -10.265 1.00 95.50 93 TYR A N 1
ATOM 729 C CA . TYR A 1 93 ? -0.382 -5.512 -9.890 1.00 95.50 93 TYR A CA 1
ATOM 730 C C . TYR A 1 93 ? -0.963 -6.924 -10.054 1.00 95.50 93 TYR A C 1
ATOM 732 O O . TYR A 1 93 ? -1.628 -7.371 -9.123 1.00 95.50 93 TYR A O 1
ATOM 740 N N . PRO A 1 94 ? -0.679 -7.673 -11.139 1.00 95.12 94 PRO A N 1
ATOM 741 C CA . PRO A 1 94 ? -1.171 -9.045 -11.289 1.00 95.12 94 PRO A CA 1
ATOM 742 C C . PRO A 1 94 ? -0.609 -10.040 -10.262 1.00 95.12 94 PRO A C 1
ATOM 744 O O . PRO A 1 94 ? -1.110 -11.152 -10.163 1.00 95.12 94 PRO A O 1
ATOM 747 N N . ASN A 1 95 ? 0.445 -9.671 -9.524 1.00 95.62 95 ASN A N 1
ATOM 748 C CA . ASN A 1 95 ? 1.073 -10.511 -8.496 1.00 95.62 95 ASN A CA 1
ATOM 749 C C . ASN A 1 95 ? 0.625 -10.147 -7.069 1.00 95.62 95 ASN A C 1
ATOM 751 O O . ASN A 1 95 ? 1.127 -10.706 -6.088 1.00 95.62 95 ASN A O 1
ATOM 755 N N . CYS A 1 96 ? -0.291 -9.189 -6.949 1.00 96.69 96 CYS A N 1
ATOM 756 C CA . CYS A 1 96 ? -0.938 -8.833 -5.698 1.00 96.69 96 CYS A CA 1
ATOM 757 C C . CYS A 1 96 ? -2.134 -9.753 -5.441 1.00 96.69 96 CYS A C 1
ATOM 759 O O . CYS A 1 96 ? -2.693 -10.327 -6.369 1.00 96.69 96 CYS A O 1
ATOM 761 N N . ILE A 1 97 ? -2.531 -9.872 -4.174 1.00 96.19 97 ILE A N 1
ATOM 762 C CA . ILE A 1 97 ? -3.728 -10.630 -3.775 1.00 96.19 97 ILE A CA 1
ATOM 763 C C . ILE A 1 97 ? -4.971 -10.008 -4.428 1.00 96.19 97 ILE A C 1
ATOM 765 O O . ILE A 1 97 ? -5.898 -10.704 -4.818 1.00 96.19 97 ILE A O 1
ATOM 769 N N . GLY A 1 98 ? -4.955 -8.682 -4.545 1.00 96.81 98 GLY A N 1
ATOM 770 C CA . GLY A 1 98 ? -5.957 -7.876 -5.219 1.00 96.81 98 GLY A CA 1
ATOM 771 C C . GLY A 1 98 ? -5.774 -6.413 -4.845 1.00 96.81 98 GLY A C 1
ATOM 772 O O . GLY A 1 98 ? -4.725 -5.996 -4.320 1.00 96.81 98 GLY A O 1
ATOM 773 N N . PHE A 1 99 ? -6.812 -5.626 -5.079 1.00 97.88 99 PHE A N 1
ATOM 774 C CA . PHE A 1 99 ? -6.887 -4.260 -4.577 1.00 97.88 99 PHE A CA 1
ATOM 775 C C . PHE A 1 99 ? -8.208 -3.997 -3.871 1.00 97.88 99 PHE A C 1
ATOM 777 O O . PHE A 1 99 ? -9.205 -4.676 -4.089 1.00 97.88 99 PHE A O 1
ATOM 784 N N . VAL A 1 100 ? -8.204 -2.969 -3.030 1.00 97.88 100 VAL A N 1
ATOM 785 C CA . VAL A 1 100 ? -9.415 -2.414 -2.424 1.00 97.88 100 VAL A CA 1
ATOM 786 C C . VAL A 1 100 ? -9.556 -0.956 -2.818 1.00 97.88 100 VAL A C 1
ATOM 788 O O . VAL A 1 100 ? -8.562 -0.224 -2.904 1.00 97.88 100 VAL A O 1
ATOM 791 N N . TYR A 1 101 ? -10.788 -0.510 -3.043 1.00 97.69 101 TYR A N 1
ATOM 792 C CA . TYR A 1 101 ? -11.058 0.910 -3.225 1.00 97.69 101 TYR A CA 1
ATOM 793 C C . TYR A 1 101 ? -10.774 1.674 -1.935 1.00 97.69 101 TYR A C 1
ATOM 795 O O . TYR A 1 101 ? -11.012 1.183 -0.828 1.00 97.69 101 TYR A O 1
ATOM 803 N N . LEU A 1 102 ? -10.288 2.910 -2.076 1.00 97.00 102 LEU A N 1
ATOM 804 C CA . LEU A 1 102 ? -9.957 3.754 -0.928 1.00 97.00 102 LEU A CA 1
ATOM 805 C C . LEU A 1 102 ? -11.145 3.892 0.034 1.00 97.00 102 LEU A C 1
ATOM 807 O O . LEU A 1 102 ? -10.962 3.780 1.239 1.00 97.00 102 LEU A O 1
ATOM 811 N N . LYS A 1 103 ? -12.363 4.085 -0.484 1.00 95.38 103 LYS A N 1
ATOM 812 C CA . LYS A 1 103 ? -13.576 4.221 0.337 1.00 95.38 103 LYS A CA 1
ATOM 813 C C . LYS A 1 103 ? -13.790 3.018 1.264 1.00 95.38 103 LYS A C 1
ATOM 815 O O . LYS A 1 103 ? -14.042 3.209 2.454 1.00 95.38 103 LYS A O 1
ATOM 820 N N . ASP A 1 104 ? -13.668 1.806 0.732 1.00 96.38 104 ASP A N 1
ATOM 821 C CA . ASP A 1 104 ? -13.873 0.574 1.499 1.00 96.38 104 ASP A CA 1
ATOM 822 C C . ASP A 1 104 ? -12.753 0.380 2.518 1.00 96.38 104 ASP A C 1
ATOM 824 O O . ASP A 1 104 ? -13.009 0.064 3.681 1.00 96.38 104 ASP A O 1
ATOM 828 N N . LEU A 1 105 ? -11.514 0.690 2.125 1.00 97.19 105 LEU A N 1
ATOM 829 C CA . LEU A 1 105 ? -10.384 0.677 3.044 1.00 97.19 105 LEU A CA 1
ATOM 830 C C . LEU A 1 105 ? -10.588 1.641 4.221 1.00 97.19 105 LEU A C 1
ATOM 832 O O . LEU A 1 105 ? -10.374 1.250 5.367 1.00 97.19 105 LEU A O 1
ATOM 836 N N . LEU A 1 106 ? -11.019 2.881 3.972 1.00 96.38 106 LEU A N 1
ATOM 837 C CA . LEU A 1 106 ? -11.277 3.863 5.033 1.00 96.38 106 LEU A CA 1
ATOM 838 C C . LEU A 1 106 ? -12.367 3.380 6.001 1.00 96.38 106 LEU A C 1
ATOM 840 O O . LEU A 1 106 ? -12.223 3.527 7.219 1.00 96.38 106 LEU A O 1
ATOM 844 N N . MET A 1 107 ? -13.428 2.758 5.476 1.00 96.06 107 MET A N 1
ATOM 845 C CA . MET A 1 107 ? -14.478 2.149 6.295 1.00 96.06 107 MET A CA 1
ATOM 846 C C . MET A 1 107 ? -13.914 1.045 7.198 1.00 96.06 107 MET A C 1
ATOM 848 O O . MET A 1 107 ? -14.231 1.020 8.387 1.00 96.06 107 MET A O 1
ATOM 852 N N . ILE A 1 108 ? -13.079 0.149 6.663 1.00 96.69 108 ILE A N 1
ATOM 853 C CA . ILE A 1 108 ? -12.474 -0.931 7.452 1.00 96.69 108 ILE A CA 1
ATOM 854 C C . ILE A 1 108 ? -11.510 -0.372 8.497 1.00 96.69 108 ILE A C 1
ATOM 856 O O . ILE A 1 108 ? -11.656 -0.704 9.668 1.00 96.69 108 ILE A O 1
ATOM 860 N N . LEU A 1 109 ? -10.598 0.531 8.129 1.00 96.38 109 LEU A N 1
ATOM 861 C CA . LEU A 1 109 ? -9.658 1.146 9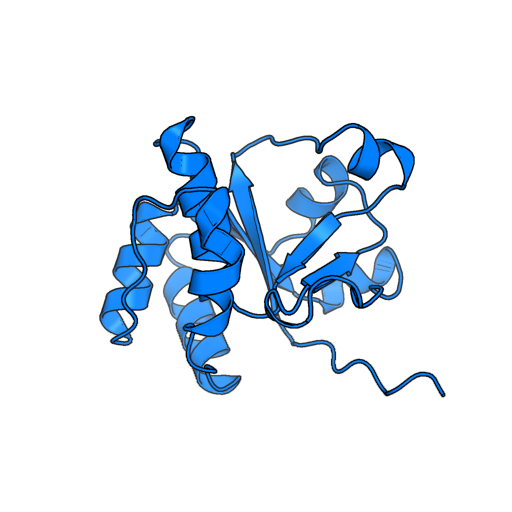.075 1.00 96.38 109 LEU A CA 1
ATOM 862 C C . LEU A 1 109 ? -10.379 1.828 10.249 1.00 96.38 109 LEU A C 1
ATOM 864 O O . LEU A 1 109 ? -9.957 1.688 11.398 1.00 96.38 109 LEU A O 1
ATOM 868 N N . THR A 1 110 ? -11.521 2.470 9.988 1.00 96.06 110 THR A N 1
ATOM 869 C CA . THR A 1 110 ? -12.344 3.097 11.034 1.00 96.06 110 THR A CA 1
ATOM 870 C C . THR A 1 110 ? -12.854 2.078 12.060 1.00 96.06 110 THR A C 1
ATOM 872 O O . THR A 1 110 ? -12.889 2.385 13.251 1.00 96.06 110 THR A O 1
ATOM 875 N N . ARG A 1 111 ? -13.178 0.841 11.648 1.00 94.56 111 ARG A N 1
ATOM 876 C CA . ARG A 1 111 ? -13.590 -0.243 12.569 1.00 94.56 111 ARG A CA 1
ATOM 877 C C . ARG A 1 111 ? -12.471 -0.659 13.527 1.00 94.56 111 ARG A C 1
ATOM 879 O O . ARG A 1 111 ? -12.758 -1.094 14.634 1.00 94.56 111 ARG A O 1
ATOM 886 N N . PHE A 1 112 ? -11.216 -0.467 13.125 1.00 94.62 112 PHE A N 1
ATOM 887 C CA . PHE A 1 112 ? -10.029 -0.680 13.959 1.00 94.62 112 PHE A CA 1
ATOM 888 C C . PHE A 1 112 ? -9.623 0.578 14.753 1.00 94.62 112 PHE A C 1
ATOM 890 O O . PHE A 1 112 ? -8.541 0.625 15.336 1.00 94.62 112 PHE A O 1
ATOM 897 N N . GLY A 1 113 ? -10.458 1.626 14.771 1.00 94.62 113 GLY A N 1
ATOM 898 C CA . GLY A 1 113 ? -10.161 2.889 15.455 1.00 94.62 113 GLY A CA 1
ATOM 899 C C . GLY A 1 113 ? -9.087 3.733 14.761 1.00 94.62 113 GLY A C 1
ATOM 900 O O . GLY A 1 113 ? -8.503 4.625 15.380 1.00 94.62 113 GLY A O 1
ATOM 901 N N . ILE A 1 114 ? -8.804 3.458 13.485 1.00 94.75 114 ILE A N 1
ATOM 902 C CA . ILE A 1 114 ? -7.797 4.159 12.690 1.00 94.75 114 ILE A CA 1
ATOM 903 C C . ILE A 1 114 ? -8.505 5.107 11.727 1.00 94.75 114 ILE A C 1
ATOM 905 O O . ILE A 1 114 ? -9.188 4.683 10.798 1.00 94.75 114 ILE A O 1
ATOM 909 N N . VAL A 1 115 ? -8.294 6.405 11.923 1.00 91.94 115 VAL A N 1
ATOM 910 C CA . VAL A 1 115 ? -8.834 7.448 11.047 1.00 91.94 115 VAL A CA 1
ATOM 911 C C . VAL A 1 115 ? -7.744 7.914 10.089 1.00 91.94 115 VAL A C 1
ATOM 913 O O . VAL A 1 115 ? -6.625 8.216 10.507 1.00 91.94 115 VAL A O 1
ATOM 916 N N . VAL A 1 116 ? -8.081 7.978 8.803 1.00 90.75 116 VAL A N 1
ATOM 917 C CA . VAL A 1 116 ? -7.214 8.497 7.741 1.00 90.75 116 VAL A CA 1
ATOM 918 C C . VAL A 1 116 ? -7.969 9.602 7.018 1.00 90.75 116 VAL A C 1
ATOM 920 O O . VAL A 1 116 ? -9.152 9.447 6.717 1.00 90.75 116 VAL A O 1
ATOM 923 N N . GLU A 1 117 ? -7.299 10.723 6.760 1.00 87.25 117 GLU A N 1
ATOM 924 C CA . GLU A 1 117 ? -7.894 11.836 6.022 1.00 87.25 117 GLU A CA 1
ATOM 925 C C . GLU A 1 117 ? -8.236 11.390 4.586 1.00 87.25 117 GLU A C 1
ATOM 927 O O . GLU A 1 117 ? -7.367 10.855 3.893 1.00 87.25 117 GLU A O 1
ATOM 932 N N . PRO A 1 118 ? -9.489 11.574 4.124 1.00 80.88 118 PRO A N 1
ATOM 933 C CA . PRO A 1 118 ? -9.934 11.066 2.824 1.00 80.88 118 PRO A CA 1
ATOM 934 C C . PRO A 1 118 ? -9.411 11.886 1.638 1.00 80.88 118 PRO A C 1
ATOM 936 O O . PRO A 1 118 ? -9.415 11.396 0.512 1.00 80.88 118 PRO A O 1
ATOM 939 N N . LEU A 1 119 ? -8.979 13.125 1.886 1.00 80.69 119 LEU A N 1
ATOM 940 C CA . LEU A 1 119 ? -8.426 14.042 0.896 1.00 80.69 119 LEU A CA 1
ATOM 941 C C . LEU A 1 119 ? -7.112 14.578 1.446 1.00 80.69 119 LEU A C 1
ATOM 943 O O . LEU A 1 119 ? -7.081 15.166 2.525 1.00 80.69 119 LEU A O 1
ATOM 947 N N . VAL A 1 120 ? -6.031 14.343 0.713 1.00 85.00 120 VAL A N 1
ATOM 948 C CA . VAL A 1 120 ? -4.673 14.659 1.154 1.00 85.00 120 VAL A CA 1
ATOM 949 C C . VAL A 1 120 ? -3.963 15.413 0.049 1.00 85.00 120 VAL A C 1
ATOM 951 O O . VAL A 1 120 ? -3.957 14.955 -1.082 1.00 85.00 120 VAL A O 1
ATOM 954 N N . ASP A 1 121 ? -3.336 16.543 0.360 1.00 83.06 121 ASP A N 1
ATOM 955 C CA . ASP A 1 121 ? -2.465 17.234 -0.591 1.00 83.06 121 ASP A CA 1
ATOM 956 C C . ASP A 1 121 ? -1.063 16.604 -0.586 1.00 83.06 121 ASP A C 1
ATOM 958 O O . ASP A 1 121 ? -0.454 16.402 0.475 1.00 83.06 121 ASP A O 1
ATOM 962 N N . LYS A 1 122 ? -0.517 16.337 -1.776 1.00 79.62 122 LYS A N 1
ATOM 963 C CA . LYS A 1 122 ? 0.849 15.843 -1.986 1.00 79.62 122 LYS A CA 1
ATOM 964 C C . LYS A 1 122 ? 1.920 16.601 -1.196 1.00 79.62 122 LYS A C 1
ATOM 966 O O . LYS A 1 122 ? 2.895 15.987 -0.753 1.00 79.62 122 LYS A O 1
ATOM 971 N N . THR A 1 123 ? 1.764 17.911 -1.013 1.00 84.75 123 THR A N 1
ATOM 972 C CA . THR A 1 123 ? 2.690 18.762 -0.246 1.00 84.75 123 THR A CA 1
ATOM 973 C C . THR A 1 123 ? 2.771 18.367 1.232 1.00 84.75 123 THR A C 1
ATOM 975 O O . THR A 1 123 ? 3.831 18.508 1.840 1.00 84.75 123 THR A O 1
ATOM 978 N N . ASN A 1 124 ? 1.712 17.768 1.785 1.00 85.62 124 ASN A N 1
ATOM 979 C CA . ASN A 1 124 ? 1.602 17.412 3.201 1.00 85.62 124 ASN A CA 1
ATOM 980 C C . ASN A 1 124 ? 1.761 15.910 3.483 1.00 85.62 124 ASN A C 1
ATOM 982 O O . ASN A 1 124 ? 1.859 15.516 4.648 1.00 85.62 124 ASN A O 1
ATOM 986 N N . ILE A 1 125 ? 1.851 15.058 2.453 1.00 87.44 125 ILE A N 1
ATOM 987 C CA . ILE A 1 125 ? 1.906 13.591 2.607 1.00 87.44 125 ILE A CA 1
ATOM 988 C C . ILE A 1 125 ? 3.042 13.133 3.530 1.00 87.44 125 ILE A C 1
ATOM 990 O O . ILE A 1 125 ? 2.879 12.207 4.323 1.00 87.44 125 ILE A O 1
ATOM 994 N N . THR A 1 126 ? 4.194 13.807 3.465 1.00 86.88 126 THR A N 1
ATOM 995 C CA . THR A 1 126 ? 5.358 13.458 4.291 1.00 86.88 126 THR A CA 1
ATOM 996 C C . THR A 1 126 ? 5.081 13.741 5.767 1.00 86.88 126 THR A C 1
ATOM 998 O O . THR A 1 126 ? 5.412 12.917 6.620 1.00 86.88 126 THR A O 1
ATOM 1001 N N . GLU A 1 127 ? 4.445 14.873 6.078 1.00 88.12 127 GLU A N 1
ATOM 1002 C CA . GLU A 1 127 ? 4.076 15.230 7.450 1.00 88.12 127 GLU A CA 1
ATOM 1003 C C . GLU A 1 127 ? 2.973 14.322 7.994 1.00 88.12 127 GLU A C 1
ATOM 1005 O O . GLU A 1 127 ? 3.029 13.908 9.153 1.00 88.12 127 GLU A O 1
ATOM 1010 N N . LEU A 1 128 ? 2.011 13.931 7.158 1.00 90.38 128 LEU A N 1
ATOM 1011 C CA . LEU A 1 128 ? 0.988 12.958 7.539 1.00 90.38 128 LEU A CA 1
ATOM 1012 C C . LEU A 1 128 ? 1.612 11.589 7.836 1.00 90.38 128 LEU A C 1
ATOM 1014 O O . LEU A 1 128 ? 1.352 11.022 8.895 1.00 90.38 128 LEU A O 1
ATOM 1018 N N . CYS A 1 129 ? 2.530 11.107 6.991 1.00 89.69 129 CYS A N 1
ATOM 1019 C CA . CYS A 1 129 ? 3.271 9.863 7.222 1.00 89.69 129 CYS A CA 1
ATOM 1020 C C . CYS A 1 129 ? 4.056 9.852 8.546 1.00 89.69 129 CYS A C 1
ATOM 1022 O O . CYS A 1 129 ? 4.201 8.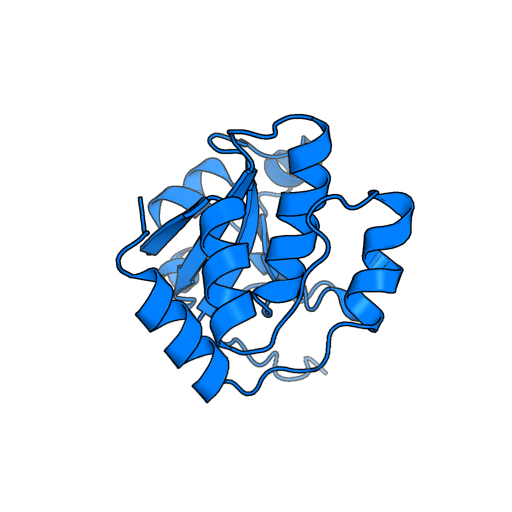786 9.148 1.00 89.69 129 CYS A O 1
ATOM 1024 N N . LYS A 1 130 ? 4.543 11.008 9.022 1.00 88.94 130 LYS A N 1
ATOM 1025 C CA . LYS A 1 130 ? 5.203 11.131 10.337 1.00 88.94 130 LYS A CA 1
ATOM 1026 C C . LYS A 1 130 ? 4.233 10.977 11.509 1.00 88.94 130 LYS A C 1
ATOM 1028 O O . LYS A 1 130 ? 4.641 10.500 12.564 1.00 88.94 130 LYS A O 1
ATOM 1033 N N . LYS A 1 131 ? 2.977 11.394 11.336 1.00 89.69 131 LYS A N 1
ATOM 1034 C CA . LYS A 1 131 ? 1.927 11.326 12.367 1.00 89.69 131 LYS A CA 1
ATOM 1035 C C . LYS A 1 131 ? 1.267 9.950 12.453 1.00 89.69 131 LYS A C 1
ATOM 1037 O O . LYS A 1 131 ? 0.624 9.652 13.458 1.00 89.69 131 LYS A O 1
ATOM 1042 N N . VAL A 1 132 ? 1.424 9.113 11.424 1.00 90.31 132 VAL A N 1
ATOM 1043 C CA . VAL A 1 132 ? 0.907 7.740 11.428 1.00 90.31 132 VAL A CA 1
ATOM 1044 C C . VAL A 1 132 ? 1.536 6.963 12.583 1.00 90.31 132 VAL A C 1
ATOM 1046 O O . VAL A 1 132 ? 2.743 6.718 12.611 1.00 90.31 132 VAL A O 1
ATOM 1049 N N . LYS A 1 133 ? 0.693 6.562 13.539 1.00 89.81 133 LYS A N 1
ATO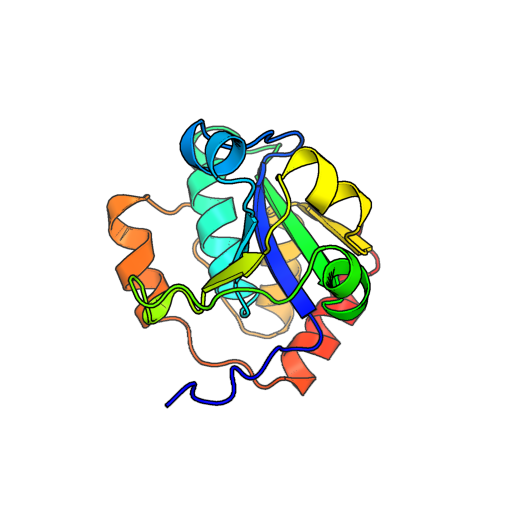M 1050 C CA . LYS A 1 133 ? 1.088 5.672 14.631 1.00 89.81 133 LYS A CA 1
ATOM 1051 C C . LYS A 1 133 ? 1.460 4.308 14.064 1.00 89.81 133 LYS A C 1
ATOM 1053 O O . LYS A 1 133 ? 0.815 3.816 13.145 1.00 89.81 133 LYS A O 1
ATOM 1058 N N . LYS A 1 134 ? 2.480 3.687 14.654 1.00 87.69 134 LYS A N 1
ATOM 1059 C CA . LYS A 1 134 ? 2.892 2.333 14.291 1.00 87.69 134 LYS A CA 1
ATOM 1060 C C . LYS A 1 134 ? 1.775 1.343 14.623 1.00 87.69 134 LYS A C 1
ATOM 1062 O O . LYS A 1 134 ? 1.356 1.267 15.776 1.00 87.69 134 LYS A O 1
ATOM 1067 N N . ILE A 1 135 ? 1.357 0.566 13.631 1.00 90.69 135 ILE A N 1
ATOM 1068 C CA . ILE A 1 135 ? 0.434 -0.557 13.808 1.00 90.69 135 ILE A CA 1
ATOM 1069 C C . ILE A 1 135 ? 1.251 -1.849 14.014 1.00 90.69 135 ILE A C 1
ATOM 1071 O O . ILE A 1 135 ? 2.212 -2.078 13.270 1.00 90.69 135 ILE A O 1
ATOM 1075 N N . PRO A 1 136 ? 0.937 -2.682 15.025 1.00 91.12 136 PRO A N 1
ATOM 1076 C CA . PRO A 1 136 ? 1.558 -3.996 15.195 1.00 91.12 136 PRO A CA 1
ATOM 1077 C C . PRO A 1 136 ? 1.278 -4.928 14.009 1.00 91.12 136 PRO A C 1
ATOM 1079 O O . PRO A 1 136 ? 0.197 -4.886 13.434 1.00 91.12 136 PRO A O 1
ATOM 1082 N N . GLU A 1 137 ? 2.224 -5.815 13.682 1.00 89.81 137 GLU A N 1
ATOM 1083 C CA . GLU A 1 137 ? 2.059 -6.793 12.591 1.00 89.81 137 GLU A CA 1
ATOM 1084 C C . GLU A 1 137 ? 0.767 -7.628 12.719 1.00 89.81 137 GLU A C 1
ATOM 1086 O O . GLU A 1 137 ? 0.038 -7.661 11.733 1.00 89.81 137 GLU A O 1
ATOM 1091 N N . PRO A 1 138 ? 0.387 -8.177 13.895 1.00 93.69 138 PRO A N 1
ATOM 1092 C CA . PRO A 1 138 ? -0.876 -8.911 14.036 1.00 93.69 138 PRO A CA 1
ATOM 1093 C C . PRO A 1 138 ? -2.113 -8.094 13.642 1.00 93.69 138 PRO A C 1
ATOM 1095 O O . PRO A 1 138 ? -2.984 -8.586 12.939 1.00 93.69 138 PRO A O 1
ATOM 1098 N N . THR A 1 139 ? -2.153 -6.811 14.010 1.00 94.81 139 THR A N 1
ATOM 1099 C CA . THR A 1 139 ? -3.252 -5.913 13.631 1.00 94.81 139 THR A CA 1
ATOM 1100 C C . THR A 1 139 ? -3.264 -5.631 12.127 1.00 94.81 139 THR A C 1
ATOM 1102 O O . THR A 1 139 ? -4.329 -5.453 11.547 1.00 94.81 139 THR A O 1
ATOM 1105 N N . ILE A 1 140 ? -2.102 -5.599 11.461 1.00 94.25 140 ILE A N 1
ATOM 1106 C CA . ILE A 1 140 ? -2.054 -5.506 9.992 1.00 94.25 140 ILE A CA 1
ATOM 1107 C C . ILE A 1 140 ? -2.675 -6.758 9.366 1.00 94.25 140 ILE A C 1
ATOM 1109 O O . ILE A 1 140 ? -3.417 -6.627 8.396 1.00 94.25 140 ILE A O 1
ATOM 1113 N N . GLU A 1 141 ? -2.395 -7.945 9.906 1.00 94.88 141 GLU A N 1
ATOM 1114 C CA . GLU A 1 141 ? -2.975 -9.197 9.406 1.00 94.88 141 GLU A CA 1
ATOM 1115 C C . GLU A 1 141 ? -4.497 -9.225 9.591 1.00 94.88 141 GLU A C 1
ATOM 1117 O O . GLU A 1 141 ? -5.203 -9.451 8.616 1.00 94.88 141 GLU A O 1
ATOM 1122 N N . GLU A 1 142 ? -5.008 -8.850 10.768 1.00 96.56 142 GLU A N 1
ATOM 1123 C CA . GLU A 1 142 ? -6.455 -8.728 11.016 1.00 96.56 142 GLU A CA 1
ATOM 1124 C C . GLU A 1 142 ? -7.143 -7.747 10.050 1.00 96.56 142 GLU A C 1
ATOM 1126 O O . GLU A 1 142 ? -8.254 -7.998 9.577 1.00 96.56 142 GLU A O 1
ATOM 1131 N N . ILE A 1 143 ? -6.488 -6.623 9.731 1.00 96.75 143 ILE A N 1
ATOM 1132 C CA . ILE A 1 143 ? -7.003 -5.660 8.748 1.00 96.75 143 ILE A CA 1
ATOM 1133 C C . ILE A 1 143 ? -7.041 -6.288 7.351 1.00 96.75 143 ILE A C 1
ATOM 1135 O O . ILE A 1 143 ? -8.036 -6.127 6.646 1.00 96.75 143 ILE A O 1
ATOM 1139 N N . VAL A 1 144 ? -5.979 -6.981 6.932 1.00 96.25 144 VAL A N 1
ATOM 1140 C CA . VAL A 1 144 ? -5.930 -7.651 5.621 1.00 96.25 144 VAL A CA 1
ATOM 1141 C C . VAL A 1 144 ? -7.001 -8.741 5.526 1.00 96.25 144 VAL A C 1
ATOM 1143 O O . VAL A 1 144 ? -7.706 -8.803 4.519 1.00 96.25 144 VAL A O 1
ATOM 1146 N N . ASP A 1 145 ? -7.203 -9.520 6.586 1.00 96.25 145 ASP A N 1
ATOM 1147 C CA . ASP A 1 145 ? -8.248 -10.544 6.647 1.00 96.25 145 ASP A CA 1
ATOM 1148 C C . ASP A 1 145 ? -9.646 -9.922 6.527 1.00 96.25 145 ASP A C 1
ATOM 1150 O O . ASP A 1 145 ? -10.476 -10.397 5.749 1.00 96.25 145 ASP A O 1
ATOM 1154 N N . ALA A 1 146 ? -9.902 -8.801 7.210 1.00 96.12 146 ALA A N 1
ATOM 1155 C CA . ALA A 1 146 ? -11.161 -8.064 7.087 1.00 96.12 146 ALA A CA 1
ATOM 1156 C C . ALA A 1 146 ? -11.389 -7.480 5.677 1.00 96.12 146 ALA A C 1
ATOM 1158 O O . ALA A 1 146 ? -12.538 -7.305 5.260 1.00 96.12 146 ALA A O 1
ATOM 1159 N N . LEU A 1 147 ? -10.315 -7.181 4.940 1.00 95.50 147 LEU A N 1
ATOM 1160 C CA . LEU A 1 147 ? -10.372 -6.676 3.565 1.00 95.50 147 LEU A CA 1
ATOM 1161 C C . LEU A 1 147 ? -10.618 -7.776 2.529 1.00 95.50 147 LEU A C 1
ATOM 1163 O O . LEU A 1 147 ? -11.023 -7.444 1.418 1.00 95.50 147 LEU A O 1
ATOM 1167 N N . SER A 1 148 ? -10.435 -9.055 2.872 1.00 93.12 148 SER A N 1
ATOM 1168 C CA . SER A 1 148 ? -10.609 -10.177 1.934 1.00 93.12 148 SER A CA 1
ATOM 1169 C C . SER A 1 148 ? -11.978 -10.188 1.241 1.00 93.12 148 SER A C 1
ATOM 1171 O O . SER A 1 148 ? -12.067 -10.488 0.056 1.00 93.12 148 SER A O 1
ATOM 1173 N N . ALA A 1 149 ? -13.032 -9.761 1.944 1.00 93.25 149 ALA A N 1
ATOM 1174 C CA . ALA A 1 149 ? -14.392 -9.649 1.411 1.00 93.25 149 ALA A CA 1
ATOM 1175 C C . ALA A 1 149 ? -14.602 -8.483 0.419 1.00 93.25 149 ALA A C 1
ATOM 1177 O O . ALA A 1 149 ? -15.673 -8.378 -0.174 1.00 93.25 149 ALA A O 1
ATOM 1178 N N . TYR A 1 150 ? -13.616 -7.595 0.264 1.00 95.06 150 TYR A N 1
ATOM 1179 C CA . TYR A 1 150 ? -13.674 -6.390 -0.575 1.00 95.06 150 TYR A CA 1
ATOM 1180 C C . TYR A 1 150 ? -12.644 -6.401 -1.708 1.00 95.06 150 TYR A C 1
ATOM 1182 O O . TYR A 1 150 ? -12.643 -5.486 -2.535 1.00 95.06 150 TYR A O 1
ATOM 1190 N N . LEU A 1 151 ? -11.762 -7.405 -1.741 1.00 94.50 151 LEU A N 1
ATOM 1191 C CA . LEU A 1 151 ? -10.754 -7.538 -2.784 1.00 94.50 151 LEU A CA 1
ATOM 1192 C C . LEU A 1 151 ? -11.417 -7.684 -4.157 1.00 94.50 151 LEU A C 1
ATOM 1194 O O . LEU A 1 151 ? -12.382 -8.432 -4.316 1.00 94.50 151 LEU A O 1
ATOM 1198 N N . GLN A 1 152 ? -10.884 -6.937 -5.120 1.00 92.31 152 GLN A N 1
ATOM 1199 C CA . GLN A 1 152 ? -11.201 -7.019 -6.544 1.00 92.31 152 GLN A CA 1
ATOM 1200 C C . GLN A 1 152 ? -10.050 -7.667 -7.312 1.00 92.31 152 GLN A C 1
ATOM 1202 O O . GLN A 1 152 ? -8.884 -7.497 -6.865 1.00 92.31 152 GLN A O 1
#

Sequence (152 aa):
MAGNLKIPKYVFRGTTIGYEGGNTQRKYKYTPTSKHIVKAALFAADCANKYPTQSVVYICETATLTSFGKPSGNRLKKYEEELAWPVVPEQFYPNCIGFVYLKDLLMILTRFGIVVEPLVDKTNITELCKKVKKIPEPTIEEIVDALSAYLQ